Protein AF-A0A645J9T0-F1 (afdb_monomer_lite)

Secondary structure (DSSP, 8-state):
-HHHHHHHHHHHHHHS---THHHHHHHHHHH----PPPPPEEEEEEEEBTEEEEEEEPPSSSSEEEEEEEETTEEEE-SS--SEEEE-S--SS-EEEEEEEEETTSPBPPPEEEEE-PBP-

Radius of gyration: 27.39 Å; chains: 1; bounding box: 33×38×93 Å

Organism: NCBI:txid1076179

Structure (mmCIF, N/CA/C/O backbone):
data_AF-A0A645J9T0-F1
#
_entry.id   AF-A0A645J9T0-F1
#
loop_
_atom_site.group_PDB
_atom_site.id
_atom_site.type_symbol
_atom_site.label_atom_id
_atom_site.label_alt_id
_atom_site.label_comp_id
_atom_site.label_asym_id
_atom_site.label_entity_id
_atom_site.label_seq_id
_atom_site.pdbx_PDB_ins_code
_atom_site.Cartn_x
_atom_site.Cartn_y
_atom_site.Cartn_z
_atom_site.occupancy
_atom_site.B_iso_or_equiv
_atom_site.auth_seq_id
_atom_site.auth_comp_id
_atom_site.auth_asym_id
_atom_site.auth_atom_id
_atom_site.pdbx_PDB_model_num
ATOM 1 N N . MET A 1 1 ? -3.866 -28.923 -71.726 1.00 56.00 1 MET A N 1
ATOM 2 C CA . MET A 1 1 ? -2.579 -28.210 -71.507 1.00 56.00 1 MET A CA 1
ATOM 3 C C . MET A 1 1 ? -2.735 -26.765 -71.017 1.00 56.00 1 MET A C 1
ATOM 5 O O . MET A 1 1 ? -1.961 -26.382 -70.153 1.00 56.00 1 MET A O 1
ATOM 9 N N . LYS A 1 2 ? -3.692 -25.953 -71.510 1.00 55.47 2 LYS A N 1
ATOM 10 C CA . LYS A 1 2 ? -3.888 -24.559 -71.039 1.00 55.47 2 LYS A CA 1
ATOM 11 C C . LYS A 1 2 ? -4.280 -24.448 -69.552 1.00 55.47 2 LYS A C 1
ATOM 13 O O . LYS A 1 2 ? -3.704 -23.636 -68.846 1.00 55.47 2 LYS A O 1
ATOM 18 N N . THR A 1 3 ? -5.176 -25.303 -69.061 1.00 59.53 3 THR A N 1
ATOM 19 C CA . THR A 1 3 ? -5.629 -25.321 -67.653 1.00 59.53 3 THR A CA 1
ATOM 20 C C . THR A 1 3 ? -4.542 -25.747 -66.664 1.00 59.53 3 THR A C 1
ATOM 22 O O . THR A 1 3 ? -4.401 -25.127 -65.620 1.00 59.53 3 THR A O 1
ATOM 25 N N . ILE A 1 4 ? -3.706 -26.729 -67.022 1.00 67.31 4 ILE A N 1
ATOM 26 C CA . ILE A 1 4 ? -2.556 -27.163 -66.202 1.00 67.31 4 ILE A CA 1
ATOM 27 C C . ILE A 1 4 ? -1.520 -26.036 -66.062 1.00 67.31 4 ILE A C 1
ATOM 29 O O . ILE A 1 4 ? -0.964 -25.846 -64.987 1.00 67.31 4 ILE A O 1
ATOM 33 N N . LYS A 1 5 ? -1.305 -25.237 -67.120 1.00 66.94 5 LYS A N 1
ATOM 34 C CA . LYS A 1 5 ? -0.430 -24.053 -67.061 1.00 66.94 5 LYS A CA 1
ATOM 35 C C . LYS A 1 5 ? -1.000 -22.949 -66.164 1.00 66.94 5 LYS A C 1
ATOM 37 O O . LYS A 1 5 ? -0.239 -22.311 -65.450 1.00 66.94 5 LYS A O 1
ATOM 42 N N . ILE A 1 6 ? -2.321 -22.756 -66.170 1.00 73.62 6 ILE A N 1
ATOM 43 C CA . ILE A 1 6 ? -3.006 -21.774 -65.311 1.00 73.62 6 ILE A CA 1
ATOM 44 C C . ILE A 1 6 ? -2.943 -22.199 -63.839 1.00 73.62 6 ILE A C 1
ATOM 46 O O . ILE A 1 6 ? -2.639 -21.377 -62.985 1.00 73.62 6 ILE A O 1
ATOM 50 N N . ILE A 1 7 ? -3.160 -23.483 -63.546 1.00 73.00 7 ILE A N 1
ATOM 51 C CA . ILE A 1 7 ? -3.077 -24.030 -62.184 1.00 73.00 7 ILE A CA 1
ATOM 52 C C . ILE A 1 7 ? -1.640 -23.980 -61.658 1.00 73.00 7 ILE A C 1
ATOM 54 O O . ILE A 1 7 ? -1.430 -23.581 -60.519 1.00 73.00 7 ILE A O 1
ATOM 58 N N . GLY A 1 8 ? -0.647 -24.304 -62.494 1.00 75.62 8 GLY A N 1
ATOM 59 C CA . GLY A 1 8 ? 0.766 -24.172 -62.126 1.00 75.62 8 GLY A CA 1
ATOM 60 C C . GLY A 1 8 ? 1.176 -22.724 -61.846 1.00 75.62 8 GLY A C 1
ATOM 61 O O . GLY A 1 8 ? 1.914 -22.469 -60.899 1.00 75.62 8 GLY A O 1
ATOM 62 N N . PHE A 1 9 ? 0.653 -21.768 -62.618 1.00 72.94 9 PHE A N 1
ATOM 63 C CA . PHE A 1 9 ? 0.883 -20.342 -62.382 1.00 72.94 9 PHE A CA 1
ATOM 64 C C . PHE A 1 9 ? 0.203 -19.850 -61.094 1.00 72.94 9 PHE A C 1
ATOM 66 O O . PHE A 1 9 ? 0.822 -19.141 -60.309 1.00 72.94 9 PHE A O 1
ATOM 73 N N . LEU A 1 10 ? -1.036 -20.280 -60.831 1.00 70.19 10 LEU A N 1
ATOM 74 C CA . LEU A 1 10 ? -1.771 -19.930 -59.613 1.00 70.19 10 LEU A CA 1
ATOM 75 C C . LEU A 1 10 ? -1.093 -20.493 -58.350 1.00 70.19 10 LEU A C 1
ATOM 77 O O . LEU A 1 10 ? -1.016 -19.806 -57.337 1.00 70.19 10 LEU A O 1
ATOM 81 N N . LEU A 1 11 ? -0.554 -21.717 -58.424 1.00 69.06 11 LEU A N 1
ATOM 82 C CA . LEU A 1 11 ? 0.175 -22.339 -57.318 1.00 69.06 11 LEU A CA 1
ATOM 83 C C . LEU A 1 11 ? 1.493 -21.606 -57.024 1.00 69.06 11 LEU A C 1
ATOM 85 O O . LEU A 1 11 ? 1.841 -21.435 -55.863 1.00 69.06 11 LEU A O 1
ATOM 89 N N . ALA A 1 12 ? 2.196 -21.128 -58.056 1.00 67.19 12 ALA A N 1
ATOM 90 C CA . ALA A 1 12 ? 3.434 -20.367 -57.891 1.00 67.19 12 ALA A CA 1
ATOM 91 C C . ALA A 1 12 ? 3.206 -19.013 -57.196 1.00 67.19 12 ALA A C 1
ATOM 93 O O . ALA A 1 12 ? 4.001 -18.629 -56.347 1.00 67.19 12 ALA A O 1
ATOM 94 N N . VAL A 1 13 ? 2.102 -18.318 -57.493 1.00 68.69 13 VAL A N 1
ATOM 95 C CA . VAL A 1 13 ? 1.757 -17.032 -56.853 1.00 68.69 13 VAL A CA 1
ATOM 96 C C . VAL A 1 13 ? 1.470 -17.193 -55.353 1.00 68.69 13 VAL A C 1
ATOM 98 O O . VAL A 1 13 ? 1.788 -16.298 -54.575 1.00 68.69 13 VAL A O 1
ATOM 101 N N . LEU A 1 14 ? 0.950 -18.348 -54.921 1.00 63.75 14 LEU A N 1
ATOM 102 C CA . LEU A 1 14 ? 0.690 -18.635 -53.504 1.00 63.75 14 LEU A CA 1
ATOM 103 C C . LEU A 1 14 ? 1.967 -18.882 -52.679 1.00 63.75 14 LEU A C 1
ATOM 105 O O . LEU A 1 14 ? 1.935 -18.697 -51.468 1.00 63.75 14 LEU A O 1
ATOM 109 N N . PHE A 1 15 ? 3.090 -19.256 -53.307 1.00 61.38 15 PHE A N 1
ATOM 110 C CA . PHE A 1 15 ? 4.367 -19.480 -52.609 1.00 61.38 15 PHE A CA 1
ATOM 111 C C . PHE A 1 15 ? 5.188 -18.200 -52.373 1.00 61.38 15 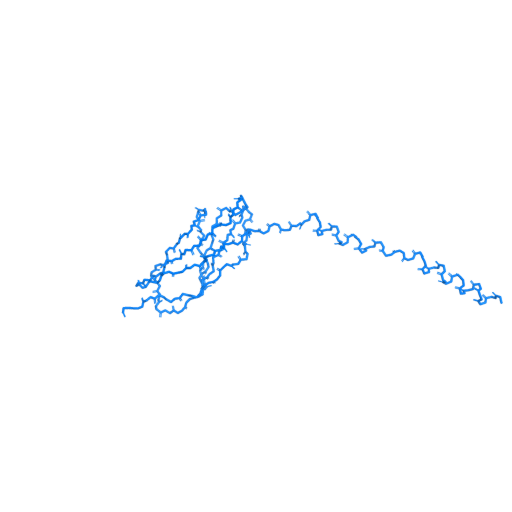PHE A C 1
ATOM 113 O O . PHE A 1 15 ? 6.104 -18.226 -51.557 1.00 61.38 15 PHE A O 1
ATOM 120 N N . PHE A 1 16 ? 4.871 -17.086 -53.046 1.00 59.75 16 PHE A N 1
ATOM 121 C CA . PHE A 1 16 ? 5.565 -15.799 -52.860 1.00 59.75 16 PHE A CA 1
ATOM 122 C C . PHE A 1 16 ? 4.850 -14.840 -51.895 1.00 59.75 16 PHE A C 1
ATOM 124 O O . PHE A 1 16 ? 5.374 -13.769 -51.603 1.00 59.75 16 PHE A O 1
ATOM 131 N N . GLY A 1 17 ? 3.685 -15.222 -51.363 1.00 60.03 17 GLY A N 1
ATOM 132 C CA . GLY A 1 17 ? 3.034 -14.532 -50.248 1.00 60.03 17 GLY A CA 1
ATOM 133 C C . GLY A 1 17 ? 3.693 -14.897 -48.918 1.00 60.03 17 GLY A C 1
ATOM 134 O O . GLY A 1 17 ? 3.076 -15.549 -48.083 1.00 60.03 17 GLY A O 1
ATOM 135 N N . SER A 1 18 ? 4.968 -14.546 -48.757 1.00 54.19 18 SER A N 1
ATOM 136 C CA . SER A 1 18 ? 5.679 -14.629 -47.478 1.00 54.19 18 SER A CA 1
ATOM 137 C C . SER A 1 18 ? 4.989 -13.693 -46.476 1.00 54.19 18 SER A C 1
ATOM 139 O O . SER A 1 18 ? 4.907 -12.488 -46.706 1.00 54.19 18 SER A O 1
ATOM 141 N N . CYS A 1 19 ? 4.439 -14.241 -45.389 1.00 61.41 19 CYS A N 1
ATOM 142 C CA . CYS A 1 19 ? 3.871 -13.490 -44.262 1.00 61.41 19 CYS A CA 1
ATOM 143 C C . CYS A 1 19 ? 5.000 -12.843 -43.430 1.00 61.41 19 CYS A C 1
ATOM 145 O O . CYS A 1 19 ? 5.241 -13.235 -42.294 1.00 61.41 19 CYS A O 1
ATOM 147 N N . GLU A 1 20 ? 5.727 -11.879 -43.993 1.00 57.78 20 GLU A N 1
ATOM 148 C CA . GLU A 1 20 ? 6.847 -11.203 -43.309 1.00 57.78 20 GLU A CA 1
ATOM 149 C C . GLU A 1 20 ? 6.395 -10.177 -42.253 1.00 57.78 20 GLU A C 1
ATOM 151 O O . GLU A 1 20 ? 7.126 -9.907 -41.303 1.00 57.78 20 GLU A O 1
ATOM 156 N N . GLU A 1 21 ? 5.163 -9.666 -42.335 1.00 58.88 21 GLU A N 1
ATOM 157 C CA . GLU A 1 21 ? 4.658 -8.619 -41.427 1.00 58.88 21 GLU A CA 1
ATOM 158 C C . GLU A 1 21 ? 4.297 -9.115 -40.013 1.00 58.88 21 GLU A C 1
ATOM 160 O O . GLU A 1 21 ? 4.042 -8.312 -39.115 1.00 58.88 21 GLU A O 1
ATOM 165 N N . MET A 1 22 ? 4.269 -10.430 -39.767 1.00 61.19 22 MET A N 1
ATOM 166 C CA . MET A 1 22 ? 3.896 -10.942 -38.441 1.00 61.19 22 MET A CA 1
ATOM 167 C C . MET A 1 22 ? 5.039 -10.808 -37.419 1.00 61.19 22 MET A C 1
ATOM 169 O O . MET A 1 22 ? 4.781 -10.571 -36.238 1.00 61.19 22 MET A O 1
ATOM 173 N N . ASP A 1 23 ? 6.290 -10.902 -37.877 1.00 64.12 23 ASP A N 1
ATOM 174 C CA . ASP A 1 23 ? 7.485 -10.791 -37.030 1.00 64.12 23 ASP A CA 1
ATOM 175 C C . ASP A 1 23 ? 7.761 -9.347 -36.589 1.00 64.12 23 ASP A C 1
ATOM 177 O O . ASP A 1 23 ? 8.357 -9.126 -35.533 1.00 64.12 23 ASP A O 1
ATOM 181 N N . GLU A 1 24 ? 7.334 -8.347 -37.364 1.00 66.69 24 GLU A N 1
ATOM 182 C CA . GLU A 1 24 ? 7.526 -6.936 -37.011 1.00 66.69 24 GLU A CA 1
ATOM 183 C C . GLU A 1 24 ? 6.703 -6.537 -35.784 1.00 66.69 24 GLU A C 1
ATOM 185 O O . GLU A 1 24 ? 7.255 -5.954 -34.854 1.00 66.69 24 GLU A O 1
ATOM 190 N N . ASN A 1 25 ? 5.442 -6.976 -35.699 1.00 65.31 25 ASN A N 1
ATOM 191 C CA . ASN A 1 25 ? 4.601 -6.745 -34.519 1.00 65.31 25 ASN A CA 1
ATOM 192 C C . ASN A 1 25 ? 5.188 -7.353 -33.236 1.00 65.31 25 ASN A C 1
ATOM 194 O O . ASN A 1 25 ? 4.944 -6.845 -32.146 1.00 65.31 25 ASN A O 1
ATOM 198 N N . TYR A 1 26 ? 5.949 -8.448 -33.337 1.00 70.06 26 TYR A N 1
ATOM 199 C CA . TYR A 1 26 ? 6.568 -9.088 -32.175 1.00 70.06 26 TYR A CA 1
ATOM 200 C C . TYR A 1 26 ? 7.768 -8.296 -31.631 1.00 70.06 26 TYR A C 1
ATOM 202 O O . TYR A 1 26 ? 8.004 -8.291 -30.422 1.00 70.06 26 TYR A O 1
ATOM 210 N N . LYS A 1 27 ? 8.516 -7.602 -32.499 1.00 70.69 27 LYS A N 1
ATOM 211 C CA . LYS A 1 27 ? 9.733 -6.866 -32.114 1.00 70.69 27 LYS A CA 1
ATOM 212 C C . LYS A 1 27 ? 9.441 -5.720 -31.149 1.00 70.69 27 LYS A C 1
ATOM 214 O O . LYS A 1 27 ? 10.210 -5.543 -30.207 1.00 70.69 27 LYS A O 1
ATOM 219 N N . ASP A 1 28 ? 8.311 -5.038 -31.311 1.00 68.19 28 ASP A N 1
ATOM 220 C CA . ASP A 1 28 ? 7.899 -3.944 -30.422 1.00 68.19 28 ASP A CA 1
ATOM 221 C C . ASP A 1 28 ? 7.708 -4.415 -28.967 1.00 68.19 28 ASP A C 1
ATOM 223 O O . ASP A 1 28 ? 8.022 -3.691 -28.020 1.00 68.19 28 ASP A O 1
ATOM 227 N N . TYR A 1 29 ? 7.290 -5.671 -28.762 1.00 64.56 29 TYR A N 1
ATOM 228 C CA . TYR A 1 29 ? 7.183 -6.270 -27.425 1.00 64.56 29 TYR A CA 1
ATOM 229 C C . TYR A 1 29 ? 8.538 -6.632 -26.801 1.00 64.56 29 TYR A C 1
ATOM 231 O O . TYR A 1 29 ? 8.613 -6.823 -25.586 1.00 64.56 29 TYR A O 1
ATOM 239 N N . LEU A 1 30 ? 9.603 -6.744 -27.601 1.00 71.81 30 LEU A N 1
ATOM 240 C CA . LEU A 1 30 ? 10.951 -7.045 -27.113 1.00 71.81 30 LEU A CA 1
ATOM 241 C C . LEU A 1 30 ? 11.725 -5.783 -26.717 1.00 71.81 30 LEU A C 1
ATOM 243 O O . LEU A 1 30 ? 12.598 -5.857 -25.853 1.00 71.81 30 LEU A O 1
ATOM 247 N N . THR A 1 31 ? 11.429 -4.641 -27.337 1.00 64.12 31 THR A N 1
ATOM 248 C CA . THR A 1 31 ? 12.148 -3.379 -27.110 1.00 64.12 31 THR A CA 1
ATOM 249 C C . THR A 1 31 ? 11.542 -2.525 -25.999 1.00 64.12 31 THR A C 1
ATOM 251 O O . THR A 1 31 ? 12.300 -1.932 -25.235 1.00 64.12 31 THR A O 1
ATOM 254 N N . ASP A 1 32 ? 10.213 -2.525 -25.841 1.00 59.28 32 ASP A N 1
ATOM 255 C CA . ASP A 1 32 ? 9.499 -1.681 -24.870 1.00 59.28 32 ASP A CA 1
ATOM 256 C C . ASP A 1 32 ? 8.768 -2.505 -23.800 1.00 59.28 32 ASP A C 1
ATOM 258 O O . ASP A 1 32 ? 7.567 -2.352 -23.550 1.00 59.28 32 ASP A O 1
ATOM 262 N N . VAL A 1 33 ? 9.498 -3.387 -23.110 1.00 60.56 33 VAL A N 1
ATOM 263 C CA . VAL A 1 33 ? 8.961 -4.036 -21.908 1.00 60.56 33 VAL A CA 1
ATOM 264 C C . VAL A 1 33 ? 8.685 -2.943 -20.874 1.00 60.56 33 VAL A C 1
ATOM 266 O O . VAL A 1 33 ? 9.604 -2.449 -20.222 1.00 60.56 33 VAL A O 1
ATOM 269 N N . LYS A 1 34 ? 7.414 -2.548 -20.717 1.00 60.69 34 LYS A N 1
ATOM 270 C CA . LYS A 1 34 ? 6.997 -1.625 -19.655 1.00 60.69 34 LYS A CA 1
ATOM 271 C C . LYS A 1 34 ? 7.396 -2.219 -18.309 1.00 60.69 34 LYS A C 1
ATOM 273 O O . LYS A 1 34 ? 6.772 -3.155 -17.810 1.00 60.69 34 LYS A O 1
ATOM 278 N N . VAL A 1 35 ? 8.453 -1.667 -17.722 1.00 68.38 35 VAL A N 1
ATOM 279 C CA . VAL A 1 35 ? 8.898 -2.027 -16.381 1.00 68.38 35 VAL A CA 1
ATOM 280 C C . VAL A 1 35 ? 7.981 -1.315 -15.398 1.00 68.38 35 VAL A C 1
ATOM 282 O O . VAL A 1 35 ? 8.170 -0.144 -15.090 1.00 68.38 35 VAL A O 1
ATOM 285 N N . TYR A 1 36 ? 6.950 -2.017 -14.940 1.00 74.94 36 TYR A N 1
ATOM 286 C CA . TYR A 1 36 ? 6.080 -1.520 -13.882 1.00 74.94 36 TYR A CA 1
ATOM 287 C C . TYR A 1 36 ? 6.786 -1.574 -12.531 1.00 74.94 36 TYR A C 1
ATOM 289 O O . TYR A 1 36 ? 7.616 -2.455 -12.277 1.00 74.94 36 TYR A O 1
ATOM 297 N N . SER A 1 37 ? 6.407 -0.663 -11.634 1.00 91.06 37 SER A N 1
ATOM 298 C CA . SER A 1 37 ? 6.876 -0.725 -10.255 1.00 91.06 37 SER A CA 1
ATOM 299 C C . SER A 1 37 ? 6.449 -2.061 -9.617 1.00 91.06 37 SER A C 1
ATOM 301 O O . SER A 1 37 ? 5.283 -2.454 -9.734 1.00 91.06 37 SER A O 1
ATOM 303 N N . PRO A 1 38 ? 7.358 -2.810 -8.968 1.00 93.75 38 PRO A N 1
ATOM 304 C CA . PRO A 1 38 ? 7.019 -4.093 -8.358 1.00 93.75 38 PRO A CA 1
ATOM 305 C C . PRO A 1 38 ? 6.084 -3.915 -7.152 1.00 93.75 38 PRO A C 1
ATOM 307 O O . PRO A 1 38 ? 6.244 -2.989 -6.367 1.00 93.75 38 PRO A O 1
ATOM 310 N N . ARG A 1 39 ? 5.092 -4.792 -6.974 1.00 96.31 39 ARG A N 1
ATOM 311 C CA . ARG A 1 39 ? 4.101 -4.674 -5.882 1.00 96.31 39 ARG A CA 1
ATOM 312 C C . ARG A 1 39 ? 4.703 -4.912 -4.493 1.00 96.31 39 ARG A C 1
ATOM 314 O O . ARG A 1 39 ? 5.668 -5.660 -4.353 1.00 96.31 39 ARG A O 1
ATOM 321 N N . VAL A 1 40 ? 4.056 -4.361 -3.464 1.00 97.94 40 VAL A N 1
ATOM 322 C CA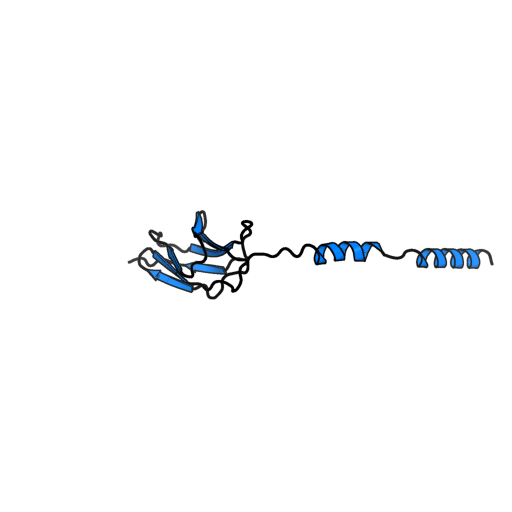 . VAL A 1 40 ? 4.298 -4.760 -2.068 1.00 97.94 40 VAL A CA 1
ATOM 323 C C . VAL A 1 40 ? 3.740 -6.166 -1.793 1.00 97.94 40 VAL A C 1
ATOM 325 O O . VAL A 1 40 ? 2.830 -6.652 -2.486 1.00 97.94 40 VAL A O 1
ATOM 328 N N . THR A 1 41 ? 4.274 -6.822 -0.766 1.00 98.25 41 THR A N 1
ATOM 329 C CA . THR A 1 41 ? 3.837 -8.148 -0.296 1.00 98.25 41 THR A CA 1
ATOM 330 C C . THR A 1 41 ? 3.522 -8.126 1.196 1.00 98.25 41 THR A C 1
ATOM 332 O O . THR A 1 41 ? 3.804 -7.145 1.877 1.00 98.25 41 THR A O 1
ATOM 335 N N . ASP A 1 42 ? 2.915 -9.201 1.704 1.00 97.94 42 ASP A N 1
ATOM 336 C CA . ASP A 1 42 ? 2.614 -9.385 3.133 1.00 97.94 42 ASP A CA 1
ATOM 337 C C . ASP A 1 42 ? 1.813 -8.226 3.761 1.00 97.94 42 ASP A C 1
ATOM 339 O O . ASP A 1 42 ? 2.044 -7.851 4.910 1.00 97.94 42 ASP A O 1
ATOM 343 N N . LEU A 1 43 ? 0.870 -7.647 2.999 1.00 98.50 43 LEU A N 1
ATOM 344 C CA . LEU A 1 43 ? -0.005 -6.588 3.501 1.00 98.50 43 LEU A CA 1
ATOM 345 C C . LEU A 1 43 ? -0.911 -7.139 4.607 1.00 98.50 43 LEU A C 1
ATOM 347 O O . LEU A 1 43 ? -1.752 -8.003 4.364 1.00 98.50 43 LEU A O 1
ATOM 351 N N . THR A 1 44 ? -0.743 -6.611 5.812 1.00 98.38 44 THR A N 1
ATOM 352 C CA . THR A 1 44 ? -1.491 -6.978 7.015 1.00 98.38 44 THR A CA 1
ATOM 353 C C . THR A 1 44 ? -1.953 -5.727 7.756 1.00 98.38 44 THR A C 1
ATOM 355 O O . THR A 1 44 ? -1.506 -4.612 7.473 1.00 98.38 44 THR A O 1
ATOM 358 N N . VAL A 1 45 ? -2.897 -5.903 8.681 1.00 97.75 45 VAL A N 1
ATOM 359 C CA . VAL A 1 45 ? -3.514 -4.809 9.433 1.00 97.75 45 VAL A CA 1
ATOM 360 C C . VAL A 1 45 ? -3.672 -5.180 10.902 1.00 97.75 45 VAL A C 1
ATOM 362 O O . VAL A 1 45 ? -3.992 -6.321 11.232 1.00 97.75 45 VAL A O 1
ATOM 365 N N . VAL A 1 46 ? -3.489 -4.192 11.774 1.00 97.25 46 VAL A N 1
ATOM 366 C CA . VAL A 1 46 ? -3.888 -4.239 13.181 1.00 97.25 46 VAL A CA 1
ATOM 367 C C . VAL A 1 46 ? -4.899 -3.120 13.420 1.00 97.25 46 VAL A C 1
ATOM 369 O O . VAL A 1 46 ? -4.583 -1.952 13.193 1.00 97.25 46 VAL A O 1
ATOM 372 N N . SER A 1 47 ? -6.114 -3.465 13.850 1.00 95.31 47 SER A N 1
ATOM 373 C CA . SER A 1 47 ? -7.150 -2.473 14.163 1.00 95.31 47 SER A CA 1
ATOM 374 C C . SER A 1 47 ? -6.989 -1.929 15.581 1.00 95.31 47 SER A C 1
ATOM 376 O O . SER A 1 47 ? -6.810 -2.694 16.529 1.00 95.31 47 SER A O 1
ATOM 378 N N . GLY A 1 48 ? -7.101 -0.610 15.718 1.00 93.81 48 GLY A N 1
ATOM 379 C CA . GLY A 1 48 ? -7.193 0.116 16.981 1.00 93.81 48 GLY A CA 1
ATOM 380 C C . GLY A 1 48 ? -8.494 0.918 17.078 1.00 93.81 48 GLY A C 1
ATOM 381 O O . GLY A 1 48 ? -9.388 0.795 16.235 1.00 93.81 48 GLY A O 1
ATOM 382 N N . LEU A 1 49 ? -8.615 1.737 18.124 1.00 94.75 49 LEU A N 1
ATOM 383 C CA . LEU A 1 49 ? -9.783 2.592 18.345 1.00 94.75 49 LEU A CA 1
ATOM 384 C C . LEU A 1 49 ? -9.816 3.722 17.307 1.00 94.75 49 LEU A C 1
ATOM 386 O O . LEU A 1 49 ? -8.999 4.635 17.375 1.00 94.75 49 LEU A O 1
ATOM 390 N N . LYS A 1 50 ? -10.765 3.672 16.360 1.00 95.38 50 LYS A N 1
ATOM 391 C CA . LYS A 1 50 ? -10.867 4.638 15.238 1.00 95.38 50 LYS A CA 1
ATOM 392 C C . LYS A 1 50 ? -9.575 4.795 14.424 1.00 95.38 50 LYS A C 1
ATOM 394 O O . LYS A 1 50 ? -9.353 5.812 13.765 1.00 95.38 50 LYS A O 1
ATOM 399 N N . GLU A 1 51 ? -8.725 3.781 14.445 1.00 96.06 51 GLU A N 1
ATOM 400 C CA . GLU A 1 51 ? -7.447 3.777 13.748 1.00 96.06 51 GLU A CA 1
ATOM 401 C C . GLU A 1 51 ? -7.119 2.373 13.256 1.00 96.06 51 GLU A C 1
ATOM 403 O O . GLU A 1 51 ? -7.619 1.377 13.782 1.00 96.06 51 GLU A O 1
ATOM 408 N N . VAL A 1 52 ? -6.261 2.284 12.247 1.00 97.00 52 VAL A N 1
ATOM 409 C CA . VAL A 1 52 ? -5.631 1.023 11.868 1.00 97.00 52 VAL A CA 1
ATOM 410 C C . VAL A 1 52 ? -4.165 1.252 11.547 1.00 97.00 52 VAL A C 1
ATOM 412 O O . VAL A 1 52 ? -3.795 2.281 10.978 1.00 97.00 52 VAL A O 1
ATOM 415 N N . THR A 1 53 ? -3.335 0.263 11.845 1.00 98.12 53 THR A N 1
ATOM 416 C CA . THR A 1 53 ? -1.938 0.249 11.418 1.00 98.12 53 THR A CA 1
ATOM 417 C C . THR A 1 53 ? -1.762 -0.804 10.341 1.00 98.12 53 THR A C 1
ATOM 419 O O . THR A 1 53 ? -2.052 -1.982 10.550 1.00 98.12 53 THR A O 1
ATOM 422 N N . LEU A 1 54 ? -1.306 -0.362 9.175 1.00 98.44 54 LEU A N 1
ATOM 423 C CA . LEU A 1 54 ? -0.965 -1.208 8.043 1.00 98.44 54 LEU A CA 1
ATOM 424 C C . LEU A 1 54 ? 0.509 -1.601 8.131 1.00 98.44 54 LEU A C 1
ATOM 426 O O . LEU A 1 54 ? 1.352 -0.785 8.512 1.00 98.44 54 LEU A O 1
ATOM 430 N N . TYR A 1 55 ? 0.810 -2.829 7.724 1.00 98.62 55 TYR A N 1
ATOM 431 C CA . TYR A 1 55 ? 2.167 -3.354 7.609 1.00 98.62 55 TYR A CA 1
ATOM 432 C C . TYR A 1 55 ? 2.322 -4.067 6.274 1.00 98.62 55 TYR A C 1
ATOM 434 O O . TYR A 1 55 ? 1.408 -4.771 5.852 1.00 98.62 55 TYR A O 1
ATOM 442 N N . TRP A 1 56 ? 3.458 -3.902 5.606 1.00 98.62 56 TRP A N 1
ATOM 443 C CA . TRP A 1 56 ? 3.768 -4.584 4.349 1.00 98.62 56 TRP A CA 1
ATOM 444 C C . TRP A 1 56 ? 5.279 -4.671 4.142 1.00 98.62 56 TRP A C 1
ATOM 446 O O . TRP A 1 56 ? 6.049 -4.003 4.822 1.00 98.62 56 TRP A O 1
ATOM 456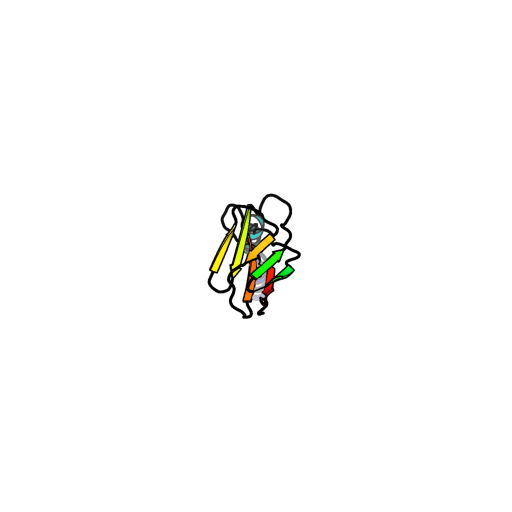 N N . LYS A 1 57 ? 5.706 -5.467 3.162 1.00 98.50 57 LYS A N 1
ATOM 457 C CA . LYS A 1 57 ? 7.102 -5.534 2.719 1.00 98.50 57 LYS A CA 1
ATOM 458 C C . LYS A 1 57 ? 7.269 -4.911 1.350 1.00 98.50 57 LYS A C 1
ATOM 460 O O . LYS A 1 57 ? 6.473 -5.161 0.438 1.00 98.50 57 LYS A O 1
ATOM 465 N N . ASN A 1 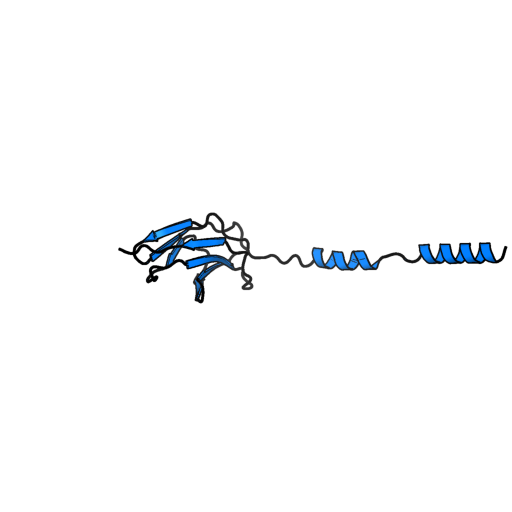58 ? 8.332 -4.130 1.198 1.00 98.06 58 ASN A N 1
ATOM 466 C CA . ASN A 1 58 ? 8.690 -3.564 -0.093 1.00 98.06 58 ASN A CA 1
ATOM 467 C C . ASN A 1 58 ? 9.489 -4.564 -0.946 1.00 98.06 58 ASN A C 1
ATOM 469 O O . ASN A 1 58 ? 10.251 -5.382 -0.420 1.00 98.06 58 ASN A O 1
ATOM 473 N N . PRO A 1 59 ? 9.334 -4.509 -2.277 1.00 95.56 59 PRO A N 1
ATOM 474 C CA . PRO A 1 59 ? 10.135 -5.312 -3.188 1.00 95.56 59 PRO A CA 1
ATOM 475 C C . PRO A 1 59 ? 11.612 -4.906 -3.129 1.00 95.56 59 PRO A C 1
ATOM 477 O O . PRO A 1 59 ? 11.953 -3.750 -2.886 1.00 95.56 59 PRO A O 1
ATOM 480 N N . GLN A 1 60 ? 12.497 -5.860 -3.409 1.00 92.62 60 GLN A N 1
ATOM 481 C CA . GLN A 1 60 ? 13.930 -5.594 -3.524 1.00 92.62 60 GLN A CA 1
ATOM 482 C C . GLN A 1 60 ? 14.256 -4.860 -4.835 1.00 92.62 60 GLN A C 1
ATOM 484 O O . GLN A 1 60 ? 13.578 -5.036 -5.848 1.00 92.62 60 GLN A O 1
ATOM 489 N N . GLY A 1 61 ? 15.338 -4.078 -4.836 1.00 90.69 61 GLY A N 1
ATOM 490 C CA . GLY A 1 61 ? 15.828 -3.357 -6.014 1.00 90.69 61 GLY A CA 1
ATOM 491 C C . GLY A 1 61 ? 15.656 -1.841 -5.916 1.00 90.69 61 GLY A C 1
ATOM 492 O O . GLY A 1 61 ? 15.488 -1.293 -4.834 1.00 90.69 61 GLY A O 1
ATOM 493 N N . LYS A 1 62 ? 15.767 -1.155 -7.062 1.00 90.94 62 LYS A N 1
ATOM 494 C CA . LYS A 1 62 ? 15.790 0.322 -7.149 1.00 90.94 62 LYS A CA 1
ATOM 495 C C . LYS A 1 62 ? 14.669 0.918 -8.010 1.00 90.94 62 LYS A C 1
ATOM 497 O O . LYS A 1 62 ? 14.715 2.101 -8.329 1.00 90.94 62 LYS A O 1
ATOM 502 N N . ILE A 1 63 ? 13.723 0.091 -8.461 1.00 93.00 63 ILE A N 1
ATOM 503 C CA . ILE A 1 63 ? 12.629 0.537 -9.339 1.00 93.00 63 ILE A CA 1
ATOM 504 C C . ILE A 1 63 ? 11.594 1.310 -8.518 1.00 93.00 63 ILE A C 1
ATOM 506 O O . ILE A 1 63 ? 11.273 2.445 -8.855 1.00 93.00 63 ILE A O 1
ATOM 510 N N . ALA A 1 64 ? 11.116 0.707 -7.428 1.00 95.69 64 ALA A N 1
ATOM 511 C CA . ALA A 1 64 ? 10.225 1.355 -6.480 1.00 95.69 64 ALA A CA 1
ATOM 512 C C . ALA A 1 64 ? 10.995 2.424 -5.694 1.00 95.69 64 ALA A C 1
ATOM 514 O O . ALA A 1 64 ? 12.049 2.133 -5.128 1.00 95.69 64 ALA A O 1
ATOM 515 N N . VAL A 1 65 ? 10.468 3.647 -5.658 1.00 96.94 65 VAL A N 1
ATOM 516 C CA . VAL A 1 65 ? 11.080 4.766 -4.922 1.00 96.94 65 VAL A CA 1
ATOM 517 C C . VAL A 1 65 ? 10.216 5.236 -3.763 1.00 96.94 65 VAL A C 1
ATOM 519 O O . VAL A 1 65 ? 10.760 5.723 -2.777 1.00 96.94 65 VAL A O 1
ATOM 522 N N . LYS A 1 66 ? 8.891 5.070 -3.853 1.00 97.81 66 LYS A N 1
ATOM 523 C CA . LYS A 1 66 ? 7.958 5.460 -2.792 1.00 97.81 66 LYS A CA 1
ATOM 524 C C . LYS A 1 66 ? 6.734 4.560 -2.698 1.00 97.81 66 LYS A C 1
ATOM 526 O O . LYS A 1 66 ? 6.456 3.798 -3.624 1.00 97.81 66 LYS A O 1
ATOM 531 N N . ASN A 1 67 ? 5.998 4.646 -1.594 1.00 98.44 67 ASN A N 1
ATOM 532 C CA . ASN A 1 67 ? 4.692 4.001 -1.456 1.00 98.44 67 ASN A CA 1
ATOM 533 C C . ASN A 1 67 ? 3.544 4.994 -1.646 1.00 98.44 67 ASN A C 1
ATOM 535 O O . ASN A 1 67 ? 3.658 6.177 -1.331 1.00 98.44 67 ASN A O 1
ATOM 539 N N . ALA A 1 68 ? 2.410 4.481 -2.113 1.00 98.31 68 ALA A N 1
ATOM 540 C CA . ALA A 1 68 ? 1.145 5.202 -2.112 1.00 98.31 68 ALA A CA 1
ATOM 541 C C . ALA A 1 68 ? 0.051 4.324 -1.503 1.00 98.31 68 ALA A C 1
ATOM 543 O O . ALA A 1 68 ? -0.005 3.120 -1.754 1.00 98.31 68 ALA A O 1
ATOM 544 N N . ILE A 1 69 ? -0.818 4.926 -0.699 1.00 98.44 69 ILE A N 1
ATOM 545 C CA . ILE A 1 69 ? -1.918 4.267 -0.002 1.00 98.44 69 ILE A CA 1
ATOM 546 C C . ILE A 1 69 ? -3.203 4.914 -0.491 1.00 98.44 69 ILE A C 1
ATOM 548 O O . ILE A 1 69 ? -3.392 6.120 -0.346 1.00 98.44 69 ILE A O 1
ATOM 552 N N . LYS A 1 70 ? -4.092 4.118 -1.075 1.00 97.50 70 LYS A N 1
ATOM 553 C CA . LYS A 1 70 ? -5.393 4.575 -1.555 1.00 97.50 70 LYS A CA 1
ATOM 554 C C . LYS A 1 70 ? -6.497 4.053 -0.646 1.00 97.50 70 LYS A C 1
ATOM 556 O O . LYS A 1 70 ? -6.601 2.843 -0.435 1.00 97.50 70 LYS A O 1
ATOM 561 N N . LEU A 1 71 ? -7.325 4.970 -0.157 1.00 94.25 71 LEU A N 1
ATOM 562 C CA . LEU A 1 71 ? -8.502 4.721 0.670 1.00 94.25 71 LEU A CA 1
ATOM 563 C C . LEU A 1 71 ? -9.703 5.314 -0.061 1.00 94.25 71 LEU A C 1
ATOM 565 O O . LEU A 1 71 ? -9.726 6.522 -0.173 1.00 94.25 71 LEU A O 1
ATOM 569 N N . GLN A 1 72 ? -10.672 4.530 -0.546 1.00 83.00 72 GLN A N 1
ATOM 570 C CA . GLN A 1 72 ? -11.892 5.029 -1.231 1.00 83.00 72 GLN A CA 1
ATOM 571 C C . GLN A 1 72 ? -11.655 6.273 -2.132 1.00 83.00 72 GLN A C 1
ATOM 573 O O . GLN A 1 72 ? -11.264 6.105 -3.290 1.00 83.00 72 GLN A O 1
ATOM 578 N N . ASP A 1 73 ? -11.816 7.485 -1.582 1.00 85.00 73 ASP A N 1
ATOM 579 C CA . ASP A 1 73 ? -11.707 8.783 -2.267 1.00 85.00 73 ASP A CA 1
ATOM 580 C C . ASP A 1 73 ? -10.391 9.559 -2.029 1.00 85.00 73 ASP A C 1
ATOM 582 O O . ASP A 1 73 ? -10.191 10.634 -2.591 1.00 85.00 73 ASP A O 1
ATOM 586 N N . SER A 1 74 ? -9.474 9.046 -1.208 1.00 91.44 74 SER A N 1
ATOM 587 C CA . SER A 1 74 ? -8.201 9.684 -0.868 1.00 91.44 74 SER A CA 1
ATOM 588 C C . SER A 1 74 ? -6.993 8.844 -1.280 1.00 91.44 74 SER A C 1
ATOM 590 O O . SER A 1 74 ? -7.026 7.613 -1.367 1.00 91.44 74 SER A O 1
ATOM 592 N N . THR A 1 75 ? -5.894 9.531 -1.583 1.00 96.31 75 THR A N 1
ATOM 593 C CA . THR A 1 75 ? -4.590 8.913 -1.834 1.00 96.31 75 THR A CA 1
ATOM 594 C C . THR A 1 75 ? -3.546 9.635 -1.005 1.00 96.31 75 THR A C 1
ATOM 596 O O . THR A 1 75 ? -3.448 10.858 -1.041 1.00 96.31 75 THR A O 1
ATOM 599 N N . ILE A 1 76 ? -2.774 8.859 -0.259 1.00 97.50 76 ILE A N 1
ATOM 600 C CA . ILE A 1 76 ? -1.670 9.315 0.569 1.00 97.50 76 ILE A CA 1
ATOM 601 C C . ILE A 1 76 ? -0.397 8.821 -0.106 1.00 97.50 76 ILE A C 1
ATOM 603 O O . ILE A 1 76 ? -0.226 7.618 -0.294 1.00 97.50 76 ILE A O 1
ATOM 607 N N . VAL A 1 77 ? 0.489 9.735 -0.486 1.00 97.62 77 VAL A N 1
ATOM 608 C CA . VAL A 1 77 ? 1.797 9.399 -1.059 1.00 97.62 77 VAL A CA 1
ATOM 609 C C . VAL A 1 77 ? 2.846 9.622 0.018 1.00 97.62 77 VAL A C 1
ATOM 611 O O . VAL A 1 77 ? 2.852 10.670 0.658 1.00 97.62 77 VAL A O 1
ATOM 614 N N . LEU A 1 78 ? 3.694 8.623 0.244 1.00 97.81 78 LEU A N 1
ATOM 615 C CA . LEU A 1 78 ? 4.761 8.697 1.235 1.00 97.81 78 LEU A CA 1
ATOM 616 C C . LEU A 1 78 ? 6.046 9.220 0.594 1.00 97.81 78 LEU A C 1
ATOM 618 O O . LEU A 1 78 ? 6.326 8.942 -0.573 1.00 97.81 78 LEU A O 1
ATOM 622 N N . ASP A 1 79 ? 6.859 9.918 1.380 1.00 94.31 79 ASP A N 1
ATOM 623 C CA . ASP A 1 79 ? 8.211 10.296 0.981 1.00 94.31 79 ASP A CA 1
ATOM 624 C C . ASP A 1 79 ? 9.146 9.100 1.181 1.00 94.31 79 ASP A C 1
ATOM 626 O O . ASP A 1 79 ? 9.785 8.931 2.219 1.00 94.31 79 ASP A O 1
ATOM 630 N N . GLY A 1 80 ? 9.183 8.223 0.180 1.00 96.69 80 GLY A N 1
ATOM 631 C CA . GLY A 1 80 ? 10.036 7.039 0.177 1.00 96.69 80 GLY A CA 1
ATOM 632 C C . GLY A 1 80 ? 9.306 5.728 0.461 1.00 96.69 80 GLY A C 1
ATOM 633 O O . GLY A 1 80 ? 8.072 5.645 0.461 1.00 96.69 80 GLY A O 1
ATOM 634 N N . LEU A 1 81 ? 10.101 4.671 0.629 1.00 97.56 81 LEU A N 1
ATOM 635 C CA . LEU A 1 81 ? 9.618 3.327 0.923 1.00 97.56 81 LEU A CA 1
ATOM 636 C C . LEU A 1 81 ? 9.493 3.131 2.437 1.00 97.56 81 LEU A C 1
ATOM 638 O O . LEU A 1 81 ? 10.497 3.059 3.143 1.00 97.56 81 LEU A O 1
ATOM 642 N N . ALA A 1 82 ? 8.260 3.017 2.919 1.00 97.94 82 ALA A N 1
ATOM 643 C CA . ALA A 1 82 ? 7.937 2.654 4.295 1.00 97.94 82 ALA A CA 1
ATOM 644 C C . ALA A 1 82 ? 7.376 1.230 4.331 1.00 97.94 82 ALA A C 1
ATOM 646 O O . ALA A 1 82 ? 6.862 0.747 3.329 1.00 97.94 82 ALA A O 1
ATOM 647 N N . GLU A 1 83 ? 7.460 0.556 5.473 1.00 97.81 83 GLU A N 1
ATOM 648 C CA . GLU A 1 83 ? 6.875 -0.786 5.672 1.00 97.81 83 GLU A CA 1
ATOM 649 C C . GLU A 1 83 ? 5.670 -0.765 6.619 1.00 97.81 83 GLU A C 1
ATOM 651 O O . GLU A 1 83 ? 5.052 -1.791 6.896 1.00 97.81 83 GLU A O 1
ATOM 656 N N . THR A 1 84 ? 5.320 0.419 7.122 1.00 98.06 84 THR A N 1
ATOM 657 C CA . THR A 1 84 ? 4.174 0.618 7.999 1.00 98.06 84 THR A CA 1
ATOM 658 C C . THR A 1 84 ? 3.582 2.007 7.819 1.00 98.06 84 THR A C 1
ATOM 660 O O . THR A 1 84 ? 4.298 2.964 7.515 1.00 98.06 84 THR A O 1
ATOM 663 N N . TYR A 1 85 ? 2.269 2.120 8.010 1.00 98.31 85 TYR A N 1
ATOM 664 C CA . TYR A 1 85 ? 1.580 3.402 8.064 1.00 98.31 85 TYR A CA 1
ATOM 665 C C . TYR A 1 85 ? 0.318 3.308 8.911 1.00 98.31 85 TYR A C 1
ATOM 667 O O . TYR A 1 85 ? -0.439 2.338 8.818 1.00 98.31 85 TYR A O 1
ATOM 675 N N . LYS A 1 86 ? 0.088 4.338 9.724 1.00 97.62 86 LYS A N 1
ATOM 676 C CA . LYS A 1 86 ? -1.064 4.432 10.612 1.00 97.62 86 LYS A CA 1
ATOM 677 C C . LYS A 1 86 ? -2.115 5.356 10.006 1.00 97.62 86 LYS A C 1
ATOM 679 O O . LYS A 1 86 ? -1.833 6.510 9.702 1.00 97.62 86 LYS A O 1
ATOM 684 N N . LEU A 1 87 ? -3.321 4.831 9.837 1.00 96.31 87 LEU A N 1
ATOM 685 C CA . LEU A 1 87 ? -4.504 5.592 9.461 1.00 96.31 87 LEU A CA 1
ATOM 686 C C . LEU A 1 87 ? -5.272 5.928 10.735 1.00 96.31 87 LEU A C 1
ATOM 688 O O . LEU A 1 87 ? -5.690 5.025 11.456 1.00 96.31 87 LEU A O 1
ATOM 692 N N . GLU A 1 88 ? -5.460 7.213 10.999 1.00 95.31 88 GLU A N 1
ATOM 693 C CA . GLU A 1 88 ? -6.120 7.721 12.204 1.00 95.31 88 GLU A CA 1
ATOM 694 C C . GLU A 1 88 ? -7.431 8.432 11.852 1.00 95.31 88 GLU A C 1
ATOM 696 O O . GLU A 1 88 ? -7.677 8.771 10.693 1.00 95.31 88 GLU A O 1
ATOM 701 N N . ASN A 1 89 ? -8.258 8.691 12.868 1.00 94.31 89 ASN A N 1
ATOM 702 C CA . ASN A 1 89 ? -9.530 9.411 12.741 1.00 94.31 89 ASN A CA 1
ATOM 703 C C . ASN A 1 89 ? -10.503 8.766 11.738 1.00 94.31 89 ASN A C 1
ATOM 705 O O . ASN A 1 89 ? -11.229 9.457 11.023 1.00 94.31 89 ASN A O 1
ATOM 709 N N . LEU A 1 90 ? -10.518 7.434 11.684 1.00 93.50 90 LEU A N 1
ATOM 710 C CA . LEU A 1 90 ? -11.424 6.682 10.828 1.00 93.50 90 LEU A CA 1
ATOM 711 C C . LEU A 1 90 ? -12.815 6.574 11.463 1.00 93.50 90 LEU A C 1
ATOM 713 O O . LEU A 1 90 ? -12.970 6.412 12.676 1.00 93.50 90 LEU A O 1
ATOM 717 N N . GLU A 1 91 ? -13.844 6.619 10.623 1.00 93.56 91 GLU A N 1
ATOM 718 C CA . GLU A 1 91 ? -15.207 6.280 11.023 1.00 93.56 91 GLU A CA 1
ATOM 719 C C . GLU A 1 91 ? -15.318 4.766 11.252 1.00 93.56 91 GLU A C 1
ATOM 721 O O . GLU A 1 91 ? -14.590 3.974 10.649 1.00 93.56 91 GLU A O 1
ATOM 726 N N . ILE A 1 92 ? -16.260 4.337 12.096 1.00 93.56 92 ILE A N 1
ATOM 727 C CA . ILE A 1 92 ? -16.487 2.910 12.364 1.00 93.56 92 ILE A CA 1
ATOM 728 C C . ILE A 1 92 ? -17.292 2.298 11.212 1.00 93.56 92 ILE A C 1
ATOM 730 O O . ILE A 1 92 ? -18.510 2.135 11.285 1.00 93.56 92 ILE A O 1
ATOM 734 N N . LYS A 1 93 ? -16.600 2.015 10.106 1.00 93.25 93 LYS A N 1
ATOM 735 C CA . LYS A 1 93 ? -17.137 1.349 8.915 1.00 93.25 93 LYS A CA 1
ATOM 736 C C . LYS A 1 93 ? -16.064 0.518 8.214 1.00 93.25 93 LYS A C 1
ATOM 738 O O . LYS A 1 93 ? -14.878 0.614 8.516 1.00 93.25 93 LYS A O 1
ATOM 743 N N . GLY A 1 94 ? -16.488 -0.301 7.255 1.00 93.31 94 GLY A N 1
ATOM 744 C CA . GLY A 1 94 ? -15.566 -1.054 6.408 1.00 93.31 94 GLY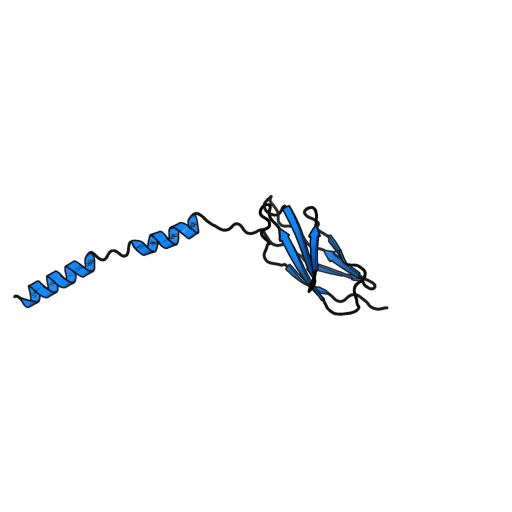 A CA 1
ATOM 745 C C . GLY A 1 94 ? -14.891 -0.162 5.367 1.00 93.31 94 GLY A C 1
ATOM 746 O O . GLY A 1 94 ? -15.559 0.618 4.685 1.00 93.31 94 GLY A O 1
ATOM 747 N N . TYR A 1 95 ? -13.581 -0.326 5.198 1.00 94.69 95 TYR A N 1
ATOM 748 C CA . TYR A 1 95 ? -12.817 0.303 4.123 1.00 94.69 95 TYR A CA 1
ATOM 749 C C . TYR A 1 95 ? -12.086 -0.752 3.304 1.00 94.69 95 TYR A C 1
ATOM 751 O O . TYR A 1 95 ? -11.651 -1.779 3.823 1.00 94.69 95 TYR A O 1
ATOM 759 N N . GLN A 1 96 ? -11.898 -0.459 2.021 1.00 96.38 96 GLN A N 1
ATOM 760 C CA . GLN A 1 96 ? -10.961 -1.178 1.174 1.00 96.38 96 GLN A CA 1
ATOM 761 C C . GLN A 1 96 ? -9.731 -0.297 0.979 1.00 96.38 96 GLN A C 1
ATOM 763 O O . GLN A 1 96 ? -9.840 0.828 0.485 1.00 96.38 96 GLN A O 1
ATOM 768 N N . VAL A 1 97 ? -8.573 -0.808 1.386 1.00 97.38 97 VAL A N 1
ATOM 769 C CA . VAL A 1 97 ? -7.298 -0.094 1.311 1.00 97.38 97 VAL A CA 1
ATOM 770 C C . VAL A 1 97 ? -6.397 -0.784 0.320 1.00 97.38 97 VAL A C 1
ATOM 772 O O . VAL A 1 97 ? -6.277 -2.006 0.343 1.00 97.38 97 VAL A O 1
ATOM 775 N N . SER A 1 98 ? -5.754 -0.003 -0.540 1.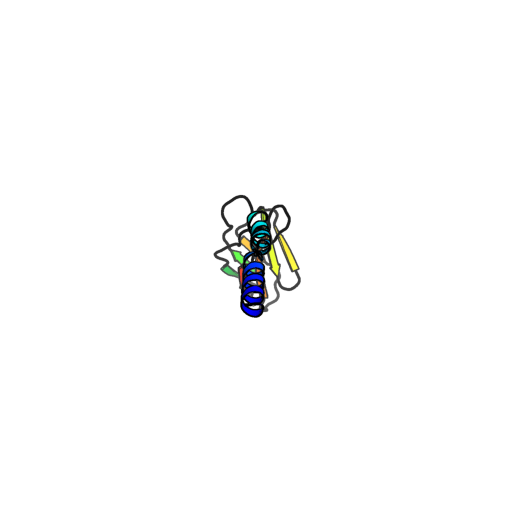00 98.19 98 SER A N 1
ATOM 776 C CA . SER A 1 98 ? -4.753 -0.511 -1.470 1.00 98.19 98 SER A CA 1
ATOM 777 C C . SER A 1 98 ? -3.416 0.171 -1.241 1.00 98.19 98 SER A C 1
ATOM 779 O O . SER A 1 98 ? -3.351 1.397 -1.200 1.00 98.19 98 SER A O 1
ATOM 781 N N . VAL A 1 99 ? -2.358 -0.625 -1.122 1.00 98.38 99 VAL A N 1
ATOM 782 C CA . VAL A 1 99 ? -0.977 -0.154 -1.019 1.00 98.38 99 VAL A CA 1
ATOM 783 C C . VAL A 1 99 ? -0.252 -0.459 -2.323 1.00 98.38 99 VAL A C 1
ATOM 785 O O . VAL A 1 99 ? -0.328 -1.567 -2.862 1.00 98.38 99 VAL A O 1
ATOM 788 N N . TYR A 1 100 ? 0.456 0.546 -2.817 1.00 98.12 100 TYR A N 1
ATOM 789 C CA . TYR A 1 100 ? 1.216 0.530 -4.054 1.00 98.12 100 TYR A CA 1
ATOM 790 C C . TYR A 1 100 ? 2.679 0.845 -3.758 1.00 98.12 100 TYR A C 1
ATOM 792 O O . TYR A 1 100 ? 3.002 1.524 -2.778 1.00 98.12 100 TYR A O 1
ATOM 800 N N . THR A 1 101 ? 3.560 0.414 -4.652 1.00 98.12 101 THR A N 1
ATOM 801 C CA . THR A 1 101 ? 4.816 1.131 -4.871 1.00 98.12 101 THR A CA 1
ATOM 802 C C . THR A 1 101 ? 4.665 2.041 -6.084 1.00 98.12 101 THR A C 1
ATOM 804 O O . THR A 1 101 ? 3.847 1.787 -6.973 1.00 98.12 101 THR A O 1
ATOM 807 N N . VAL A 1 102 ? 5.460 3.099 -6.117 1.00 96.94 102 VAL A N 1
ATOM 808 C CA . VAL A 1 102 ? 5.534 4.049 -7.220 1.00 96.94 102 VAL A CA 1
ATOM 809 C C . VAL A 1 102 ? 6.995 4.162 -7.638 1.00 96.94 102 VAL A C 1
ATOM 811 O O . VAL A 1 102 ? 7.881 4.244 -6.778 1.00 96.94 102 VAL A O 1
ATOM 814 N N . ASP A 1 103 ? 7.247 4.121 -8.944 1.00 94.88 103 ASP A N 1
ATOM 815 C CA . ASP A 1 103 ? 8.587 4.279 -9.508 1.00 94.88 103 ASP A CA 1
ATOM 816 C C . ASP A 1 103 ? 8.969 5.759 -9.700 1.00 94.88 103 ASP A C 1
ATOM 818 O O . ASP A 1 103 ? 8.197 6.680 -9.430 1.00 94.88 103 ASP A O 1
ATOM 822 N N . LYS A 1 104 ? 10.192 6.002 -10.178 1.00 94.31 104 LYS A N 1
ATOM 823 C CA . LYS A 1 104 ? 10.711 7.356 -10.449 1.00 94.31 104 LYS A CA 1
ATOM 824 C C . LYS A 1 104 ? 9.977 8.121 -11.563 1.00 94.31 104 LYS A C 1
ATOM 826 O O . LYS A 1 104 ? 10.269 9.294 -11.773 1.00 94.31 104 LYS A O 1
ATOM 831 N N . PHE A 1 105 ? 9.111 7.452 -12.316 1.00 92.62 105 PHE A N 1
ATOM 832 C CA . PHE A 1 105 ? 8.324 8.013 -13.411 1.00 92.62 105 PHE A CA 1
ATOM 833 C C . PHE A 1 105 ? 6.843 8.161 -13.028 1.00 92.62 105 PHE A C 1
ATOM 835 O O . PHE A 1 105 ? 6.014 8.398 -13.901 1.00 92.62 105 PHE A O 1
ATOM 842 N N . GLU A 1 106 ? 6.512 8.028 -11.737 1.00 93.38 106 GLU A N 1
ATOM 843 C CA . GLU A 1 106 ? 5.148 8.088 -11.203 1.00 93.38 106 GLU A CA 1
ATOM 844 C C . GLU A 1 106 ? 4.229 6.948 -11.687 1.00 93.38 106 GLU A C 1
ATOM 846 O O . GLU A 1 106 ? 3.002 7.047 -11.596 1.00 93.38 106 GLU A O 1
ATOM 851 N N . ASN A 1 107 ? 4.795 5.825 -12.149 1.00 93.25 107 ASN A N 1
ATOM 852 C CA . ASN A 1 107 ? 4.010 4.633 -12.460 1.00 93.25 107 ASN A CA 1
ATOM 853 C C . ASN A 1 107 ? 3.733 3.825 -11.193 1.00 93.25 107 ASN A C 1
ATOM 855 O O . ASN A 1 107 ? 4.637 3.509 -10.415 1.00 93.25 107 ASN A O 1
ATOM 859 N N . TYR A 1 108 ? 2.478 3.420 -11.036 1.00 95.25 108 TYR A N 1
ATOM 860 C CA . TYR A 1 108 ? 2.020 2.611 -9.914 1.00 95.25 108 TYR A CA 1
ATOM 861 C C . TYR A 1 108 ? 2.237 1.125 -10.191 1.00 95.25 108 TYR A C 1
ATOM 863 O O . TYR A 1 108 ? 2.102 0.652 -11.323 1.00 95.25 108 TYR A O 1
ATOM 871 N N . SER A 1 109 ? 2.524 0.373 -9.132 1.00 96.12 109 SER A N 1
ATOM 872 C CA . SER A 1 109 ? 2.467 -1.083 -9.169 1.00 96.12 109 SER A CA 1
ATOM 873 C C . SER A 1 109 ? 1.035 -1.597 -9.313 1.00 96.12 109 SER A C 1
ATOM 875 O O . SER A 1 109 ? 0.055 -0.875 -9.140 1.00 96.12 109 SER A O 1
ATOM 877 N N . VAL A 1 110 ? 0.897 -2.906 -9.514 1.00 95.62 110 VAL A N 1
ATOM 878 C CA . VAL A 1 110 ? -0.347 -3.598 -9.143 1.00 95.62 110 VAL A CA 1
ATOM 879 C C . VAL A 1 110 ? -0.564 -3.436 -7.623 1.00 95.62 110 VAL A C 1
ATOM 881 O O . VAL A 1 110 ? 0.419 -3.535 -6.875 1.00 95.62 110 VAL A O 1
ATOM 884 N N . PRO A 1 111 ? -1.795 -3.179 -7.141 1.00 96.38 111 PRO A N 1
ATOM 885 C CA . PRO A 1 111 ? -2.048 -3.005 -5.713 1.00 96.38 111 PRO A CA 1
ATOM 886 C C . PRO A 1 111 ? -1.934 -4.305 -4.918 1.00 96.38 111 PRO A C 1
ATOM 888 O O . PRO A 1 111 ? -2.307 -5.381 -5.390 1.00 96.38 111 PRO A O 1
ATOM 891 N N . ALA A 1 112 ? -1.517 -4.180 -3.659 1.00 98.00 112 ALA A N 1
ATOM 892 C CA . ALA A 1 112 ? -1.929 -5.104 -2.610 1.00 98.00 112 ALA A CA 1
ATOM 893 C C . ALA A 1 112 ? -3.134 -4.498 -1.884 1.00 98.00 112 ALA A C 1
ATOM 895 O O . ALA A 1 112 ? -3.060 -3.359 -1.426 1.00 98.00 112 ALA A O 1
ATOM 896 N N . THR A 1 113 ? -4.233 -5.242 -1.785 1.00 97.81 113 THR A N 1
ATOM 897 C CA . THR A 1 113 ? -5.498 -4.736 -1.236 1.00 97.81 113 THR A CA 1
ATOM 898 C C . THR A 1 113 ? -5.902 -5.520 0.004 1.00 97.81 113 THR A C 1
ATOM 900 O O . THR A 1 113 ? -5.785 -6.744 0.027 1.00 97.81 113 THR A O 1
ATOM 903 N N . ILE A 1 114 ? -6.406 -4.819 1.019 1.00 97.62 114 ILE A N 1
ATOM 904 C CA . ILE A 1 114 ? -6.940 -5.409 2.247 1.00 97.62 114 ILE A CA 1
ATOM 905 C C . ILE A 1 114 ? -8.221 -4.686 2.674 1.00 97.62 114 ILE A C 1
ATOM 907 O O . ILE A 1 114 ? -8.350 -3.469 2.517 1.00 97.62 114 ILE A O 1
ATOM 911 N N . SER A 1 115 ? -9.179 -5.446 3.200 1.00 96.69 115 SER A N 1
ATOM 912 C CA . SER A 1 115 ? -10.363 -4.890 3.854 1.00 96.69 115 SER A CA 1
ATOM 913 C C . SER A 1 115 ? -10.040 -4.620 5.316 1.00 96.69 115 SER A C 1
ATOM 915 O O . SER A 1 115 ? -9.540 -5.505 6.008 1.00 96.69 115 SER A O 1
ATOM 917 N N . ILE A 1 116 ? -10.336 -3.415 5.789 1.00 95.19 116 ILE A N 1
ATOM 918 C CA . ILE A 1 116 ? -10.104 -3.009 7.176 1.00 95.19 116 ILE A CA 1
ATOM 919 C C . ILE A 1 116 ? -11.418 -2.589 7.825 1.00 95.19 116 ILE A C 1
ATOM 921 O O . ILE A 1 116 ? -12.328 -2.086 7.160 1.00 95.19 116 ILE A O 1
ATOM 925 N N . PHE A 1 117 ? -11.490 -2.766 9.137 1.00 94.94 117 PHE A N 1
ATOM 926 C CA . PHE A 1 117 ? -12.581 -2.280 9.966 1.00 94.94 117 PHE A CA 1
ATOM 927 C C . PHE A 1 117 ? -11.968 -1.728 11.262 1.00 94.94 117 PHE A C 1
ATOM 929 O O . PHE A 1 117 ? -11.413 -2.513 12.038 1.00 94.94 117 PHE A O 1
ATOM 936 N N . PRO A 1 118 ? -11.971 -0.400 11.471 1.00 93.81 118 PRO A N 1
ATOM 937 C CA . PRO A 1 118 ? -11.512 0.207 12.717 1.00 93.81 118 PRO A CA 1
ATOM 938 C C . PRO A 1 118 ? -12.412 -0.220 13.875 1.00 93.81 118 PRO A C 1
ATOM 940 O O . PRO A 1 118 ? -13.625 -0.348 13.699 1.00 93.81 118 PRO A O 1
ATOM 943 N N . ASN A 1 119 ? -11.844 -0.408 15.064 1.00 92.88 119 ASN A N 1
ATOM 944 C CA . ASN A 1 119 ? -12.649 -0.781 16.223 1.00 92.88 119 ASN A CA 1
ATOM 945 C C . ASN A 1 119 ? -13.451 0.435 16.704 1.00 92.88 119 ASN A C 1
ATOM 947 O O . ASN A 1 119 ? -12.901 1.534 16.852 1.00 92.88 119 ASN A O 1
ATOM 951 N N . GLY A 1 120 ? -14.746 0.219 16.943 1.00 79.69 120 GLY A N 1
ATOM 952 C CA . GLY A 1 120 ? -15.539 1.051 17.845 1.00 79.69 120 GLY A CA 1
ATOM 953 C C . GLY A 1 120 ? -15.303 0.595 19.283 1.00 79.69 120 GLY A C 1
ATOM 954 O O . GLY A 1 120 ? -14.863 -0.536 19.481 1.00 79.69 120 GLY A O 1
ATOM 955 N N . GLU A 1 121 ? -15.530 1.491 20.243 1.00 66.12 121 GLU A N 1
ATOM 956 C CA . GLU A 1 121 ? -15.457 1.200 21.687 1.00 66.12 121 GLU A CA 1
ATOM 957 C C . GLU A 1 121 ? -16.142 -0.118 22.082 1.00 66.12 121 GLU A C 1
ATOM 959 O O . GLU A 1 121 ? -17.233 -0.410 21.536 1.00 66.12 121 GLU A O 1
#

Foldseek 3Di:
DVVVVVVVVVVVVVVPPPPPVVVVVVVVCVPCVPPAQAEWAPWDWDAEAQKIKIFTHHDDDQFFFWKWKDKDPDIDTDRGDDGMDMDHNHDQDKIKMWMWTAGPVRGTHDTDIDIDGHDHD

Sequence (121 aa):
MKTIKIIGFLLAVLFFGSCEEMDENYKDYLTDVKVYSPRVTDLTVVSGLKEVTLYWKNPQGKIAVKNAIKLQDSTIVLDGLAETYKLENLEIKGYQVSVYTVDKFENYSVPATISIFPNGE

pLDDT: mean 86.25, std 14.63, range [54.19, 98.62]